Protein AF-A0A6J4LM16-F1 (afdb_monomer)

pLDDT: mean 94.51, std 6.56, range [66.25, 98.0]

Radius of gyration: 10.09 Å; Cα contacts (8 Å, |Δi|>4): 47; chains: 1; bounding box: 22×10×30 Å

Sequence (37 aa):
MLDVETQLRWFREIGFTDADCYWKWRELALLVGVKPG

Solvent-accessible surface area (backbone atoms only — not comparable to full-atom values): 2383 Å² total; per-residue (Å²): 131,86,58,68,66,62,56,37,48,51,40,46,74,75,54,25,42,85,48,44,75,84,44,73,57,95,96,46,70,47,73,46,57,46,66,80,129

Organism: NCBI:txid259945

Structure (mmCIF, N/CA/C/O backbone):
data_AF-A0A6J4LM16-F1
#
_entry.id   AF-A0A6J4LM16-F1
#
loop_
_atom_site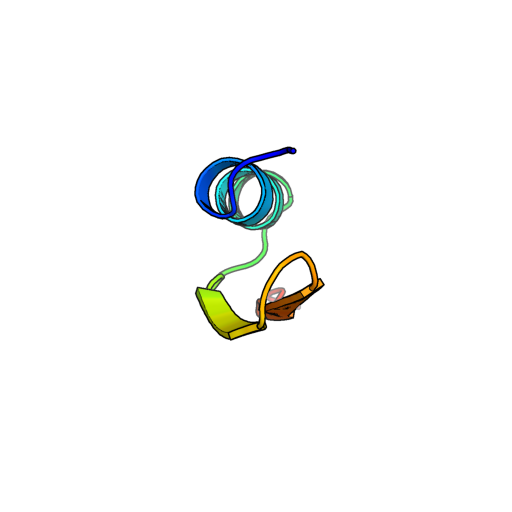.group_PDB
_atom_site.id
_atom_site.type_symbol
_atom_site.label_atom_id
_atom_site.label_alt_id
_atom_site.label_comp_id
_atom_site.label_asym_id
_atom_site.label_entity_id
_atom_site.label_seq_id
_atom_site.pdbx_PDB_ins_code
_atom_site.Cartn_x
_atom_site.Cartn_y
_atom_site.Cartn_z
_atom_site.occupancy
_atom_site.B_iso_or_equiv
_atom_site.auth_seq_id
_atom_site.auth_comp_id
_atom_site.auth_asym_id
_atom_site.auth_atom_id
_atom_site.pdbx_PDB_model_num
ATOM 1 N N . MET A 1 1 ? 14.617 4.809 -8.582 1.00 66.25 1 MET A N 1
ATOM 2 C CA . MET A 1 1 ? 13.218 4.488 -8.244 1.00 66.25 1 MET A CA 1
ATOM 3 C C . MET A 1 1 ? 13.210 3.837 -6.881 1.00 66.25 1 MET A C 1
ATOM 5 O O . MET A 1 1 ? 14.085 3.012 -6.652 1.00 66.25 1 MET A O 1
ATOM 9 N N . LEU A 1 2 ? 12.324 4.240 -5.970 1.00 74.69 2 LEU A N 1
ATOM 10 C CA . LEU A 1 2 ? 12.211 3.549 -4.688 1.00 74.69 2 LEU A CA 1
ATOM 11 C C . LEU A 1 2 ? 11.515 2.203 -4.911 1.00 74.69 2 LEU A C 1
ATOM 13 O O . LEU A 1 2 ? 10.568 2.137 -5.693 1.00 74.69 2 LEU A O 1
ATOM 17 N N . ASP A 1 3 ? 11.998 1.148 -4.264 1.00 90.88 3 ASP A N 1
ATOM 18 C CA . ASP A 1 3 ? 11.385 -0.171 -4.386 1.00 90.88 3 ASP A CA 1
ATOM 19 C C . ASP A 1 3 ? 10.062 -0.248 -3.604 1.00 90.88 3 ASP A C 1
ATOM 21 O O . ASP A 1 3 ? 9.924 0.363 -2.539 1.00 90.88 3 ASP A O 1
ATOM 25 N N . VAL A 1 4 ? 9.105 -1.020 -4.126 1.00 94.44 4 VAL A N 1
ATOM 26 C CA . VAL A 1 4 ? 7.766 -1.192 -3.535 1.00 94.44 4 VAL A CA 1
ATOM 27 C C . VAL A 1 4 ? 7.860 -1.708 -2.100 1.00 94.44 4 VAL A C 1
ATOM 29 O O . VAL A 1 4 ? 7.144 -1.210 -1.234 1.00 94.44 4 VAL A O 1
ATOM 32 N N . GLU A 1 5 ? 8.794 -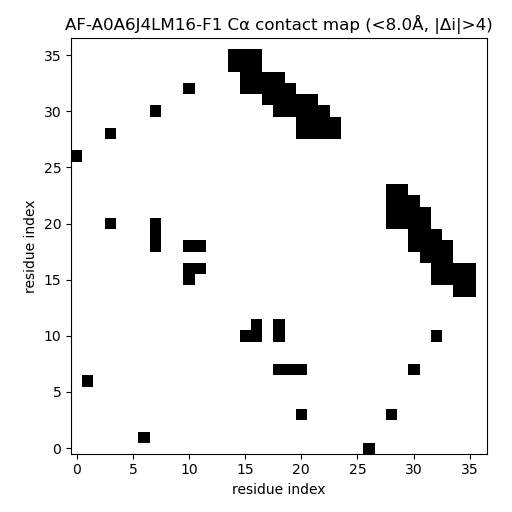2.616 -1.805 1.00 95.38 5 GLU A N 1
ATOM 33 C CA . GLU A 1 5 ? 8.946 -3.165 -0.455 1.00 95.38 5 GLU A CA 1
ATOM 34 C C . GLU A 1 5 ? 9.357 -2.089 0.557 1.00 95.38 5 GLU A C 1
ATOM 36 O O . GLU A 1 5 ? 8.929 -2.109 1.710 1.00 95.38 5 GLU A O 1
ATOM 41 N N . THR A 1 6 ? 10.134 -1.089 0.129 1.00 96.88 6 THR A N 1
ATOM 42 C CA . THR A 1 6 ? 10.497 0.031 1.010 1.00 96.88 6 THR A CA 1
ATOM 43 C C . THR A 1 6 ? 9.267 0.848 1.393 1.00 96.88 6 THR A C 1
ATOM 45 O O . THR A 1 6 ? 9.117 1.227 2.552 1.00 96.88 6 THR A O 1
ATOM 48 N N . GLN A 1 7 ? 8.365 1.089 0.439 1.00 96.62 7 GLN A N 1
ATOM 49 C CA . GLN A 1 7 ? 7.145 1.855 0.687 1.00 96.62 7 GLN A CA 1
ATOM 50 C C . GLN A 1 7 ? 6.143 1.065 1.540 1.00 96.62 7 GLN A C 1
ATOM 52 O O . GLN A 1 7 ? 5.529 1.627 2.445 1.00 96.62 7 GLN A O 1
ATOM 57 N N . LEU A 1 8 ? 6.019 -0.244 1.307 1.00 97.50 8 LEU A N 1
ATOM 58 C CA . LEU A 1 8 ? 5.195 -1.125 2.138 1.00 97.50 8 LEU A CA 1
ATOM 59 C C . LEU A 1 8 ? 5.731 -1.226 3.567 1.00 97.50 8 LEU A C 1
ATOM 61 O O . LEU A 1 8 ? 4.952 -1.218 4.521 1.00 97.50 8 LEU A O 1
ATOM 65 N N . ARG A 1 9 ? 7.057 -1.250 3.745 1.00 97.56 9 ARG A N 1
ATOM 66 C CA . ARG A 1 9 ? 7.663 -1.172 5.076 1.00 97.56 9 ARG A CA 1
ATOM 67 C C . ARG A 1 9 ? 7.276 0.122 5.793 1.00 97.56 9 ARG A C 1
ATOM 69 O O . ARG A 1 9 ? 6.893 0.047 6.954 1.00 97.56 9 ARG A O 1
ATOM 76 N N . TRP A 1 10 ? 7.279 1.271 5.112 1.00 97.38 10 TRP A N 1
ATOM 77 C CA . TRP A 1 10 ? 6.824 2.531 5.715 1.00 97.38 10 TRP A CA 1
ATOM 78 C C . TRP A 1 10 ? 5.368 2.476 6.182 1.00 97.38 10 TRP A C 1
ATOM 80 O O . TRP A 1 10 ? 5.064 2.964 7.265 1.00 97.38 10 TRP 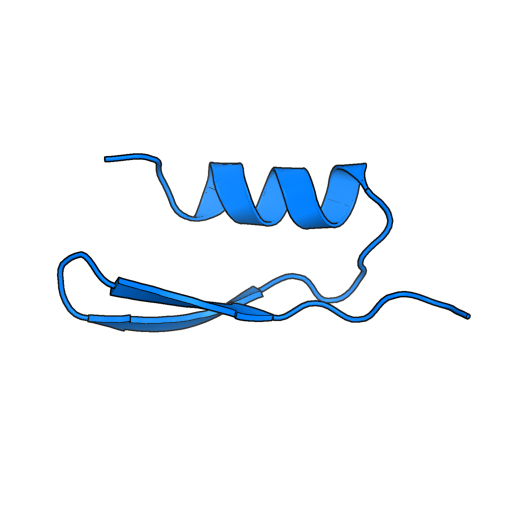A O 1
ATOM 90 N N . PHE A 1 11 ? 4.471 1.856 5.407 1.00 97.56 11 PHE A N 1
ATOM 91 C CA . PHE A 1 11 ? 3.071 1.670 5.81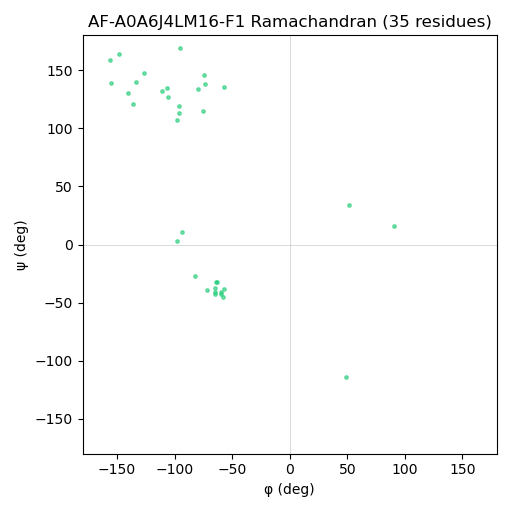6 1.00 97.56 11 PHE A CA 1
ATOM 92 C C . PHE A 1 11 ? 2.988 0.891 7.136 1.00 97.56 11 PHE A C 1
ATOM 94 O O . PHE A 1 11 ? 2.287 1.308 8.059 1.00 97.56 11 PHE A O 1
ATOM 101 N N . ARG A 1 12 ? 3.763 -0.192 7.256 1.00 96.31 12 ARG A N 1
ATOM 102 C CA . ARG A 1 12 ? 3.829 -1.013 8.476 1.00 96.31 12 ARG A CA 1
ATOM 103 C C . ARG A 1 12 ? 4.423 -0.237 9.656 1.00 96.31 12 ARG A C 1
ATOM 105 O O . ARG A 1 12 ? 3.88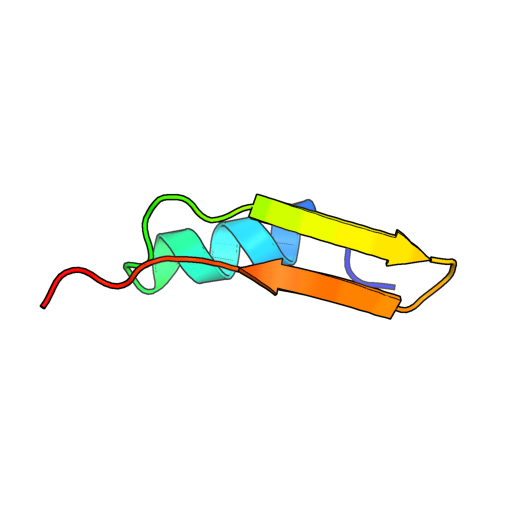3 -0.295 10.755 1.00 96.31 12 ARG A O 1
ATOM 112 N N . GLU A 1 13 ? 5.486 0.535 9.428 1.00 98.00 13 GLU A N 1
ATOM 113 C CA . GLU A 1 13 ? 6.147 1.355 10.456 1.00 98.00 13 GLU A CA 1
ATOM 114 C C . GLU A 1 13 ? 5.229 2.445 11.035 1.00 98.00 13 GLU A C 1
ATOM 116 O O . GLU A 1 13 ? 5.329 2.760 12.219 1.00 98.00 13 GLU A O 1
ATOM 121 N N . ILE A 1 14 ? 4.304 2.991 10.237 1.00 97.00 14 ILE A N 1
ATOM 122 C CA . ILE A 1 14 ? 3.341 4.010 10.694 1.00 97.00 14 ILE A CA 1
ATOM 123 C C . ILE A 1 14 ? 1.997 3.418 11.165 1.00 97.00 14 ILE A C 1
ATOM 125 O O . ILE A 1 14 ? 1.040 4.161 11.407 1.00 97.00 14 ILE A O 1
ATOM 129 N N . GLY A 1 15 ? 1.925 2.092 11.321 1.00 97.25 15 GLY A N 1
ATOM 130 C CA . GLY A 1 15 ? 0.801 1.394 11.947 1.00 97.25 15 GLY A CA 1
ATOM 131 C C . GLY A 1 15 ? -0.321 0.960 11.003 1.00 97.25 15 GLY A C 1
ATOM 132 O O . GLY A 1 15 ? -1.407 0.643 11.484 1.00 97.25 15 GLY A O 1
ATOM 133 N N . PHE A 1 16 ? -0.098 0.936 9.686 1.00 97.88 16 PHE A N 1
ATOM 134 C CA . PHE A 1 16 ? -1.012 0.238 8.780 1.00 97.88 16 PHE A CA 1
ATOM 135 C C . PHE A 1 16 ? -0.730 -1.270 8.809 1.00 97.88 16 PHE A C 1
ATOM 137 O O . PHE A 1 16 ? 0.416 -1.712 8.710 1.00 97.88 16 PHE A O 1
ATOM 144 N N . THR A 1 17 ? -1.790 -2.062 8.906 1.00 96.81 17 THR A N 1
ATOM 145 C CA . THR A 1 17 ? -1.807 -3.509 8.693 1.00 96.81 17 THR A CA 1
ATOM 146 C C . THR A 1 17 ? -2.231 -3.822 7.261 1.00 96.81 17 THR A C 1
ATOM 148 O O . THR A 1 17 ? -2.646 -2.929 6.519 1.00 96.81 17 THR A O 1
ATOM 151 N N . ASP A 1 18 ? -2.085 -5.085 6.851 1.00 96.38 18 ASP A N 1
ATOM 152 C CA . ASP A 1 18 ? -2.500 -5.564 5.522 1.00 96.38 18 ASP A CA 1
ATOM 153 C C . ASP A 1 18 ? -1.945 -4.704 4.372 1.00 96.38 18 ASP A C 1
ATOM 155 O O . ASP A 1 18 ? -2.602 -4.467 3.359 1.00 96.38 18 ASP A O 1
ATOM 159 N N . ALA A 1 19 ? -0.726 -4.188 4.571 1.00 97.38 19 ALA A N 1
ATOM 160 C CA . ALA A 1 19 ? -0.052 -3.318 3.624 1.00 97.38 19 ALA A CA 1
ATOM 161 C C . ALA A 1 19 ? 0.488 -4.132 2.441 1.00 97.38 19 ALA A C 1
ATOM 163 O O . ALA A 1 19 ? 1.407 -4.943 2.624 1.00 97.38 19 ALA A O 1
ATOM 164 N N . ASP A 1 20 ? -0.048 -3.878 1.246 1.00 97.44 20 ASP A N 1
ATOM 165 C CA . ASP A 1 20 ? 0.282 -4.611 0.021 1.00 97.44 20 ASP A CA 1
ATOM 166 C C . ASP A 1 20 ? 0.191 -3.735 -1.248 1.00 97.44 20 ASP A C 1
ATOM 168 O O . ASP A 1 20 ? -0.385 -2.641 -1.255 1.00 97.44 20 ASP A O 1
ATOM 172 N N . CYS A 1 21 ? 0.780 -4.213 -2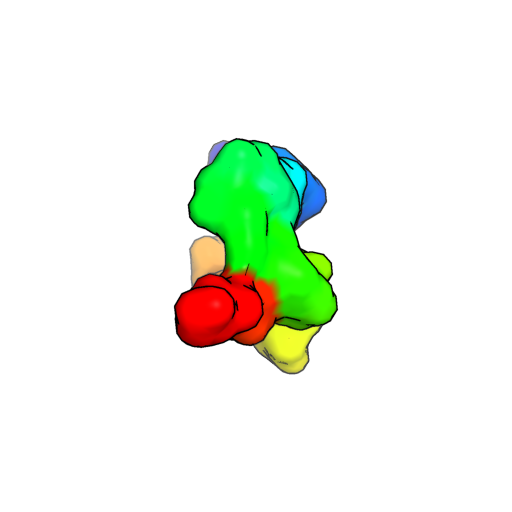.343 1.00 97.12 21 CYS A N 1
ATOM 173 C CA . CYS A 1 21 ? 0.712 -3.610 -3.667 1.00 97.12 21 CYS A CA 1
ATOM 174 C C . CYS A 1 21 ? -0.358 -4.308 -4.511 1.00 97.12 21 CYS A C 1
ATOM 176 O O . CYS A 1 21 ? -0.169 -5.419 -4.996 1.00 97.12 21 CYS A O 1
ATOM 178 N N . TYR A 1 22 ? -1.479 -3.626 -4.733 1.00 97.00 22 TYR A N 1
ATOM 179 C CA . TYR A 1 22 ? -2.611 -4.206 -5.464 1.00 97.00 22 TYR A CA 1
ATOM 180 C C . TYR A 1 22 ? -2.430 -4.122 -6.980 1.00 97.00 22 TYR A C 1
ATOM 182 O O . TYR A 1 22 ? -2.991 -4.919 -7.730 1.00 97.00 22 TYR A O 1
ATOM 190 N N . TRP A 1 23 ? -1.668 -3.135 -7.449 1.00 97.62 23 TRP A N 1
ATOM 191 C CA . TRP A 1 23 ? -1.418 -2.946 -8.869 1.00 97.62 23 TRP A CA 1
ATOM 192 C C . TRP A 1 23 ? -0.113 -2.191 -9.096 1.00 97.62 23 TRP A C 1
ATOM 194 O O . TRP A 1 23 ? 0.167 -1.208 -8.412 1.00 97.62 23 TRP A O 1
ATOM 204 N N . LYS A 1 24 ? 0.663 -2.616 -10.094 1.00 95.12 24 LYS A N 1
ATOM 205 C CA . LYS A 1 24 ? 1.863 -1.914 -10.555 1.00 95.12 24 LYS A CA 1
ATOM 206 C C . LYS A 1 24 ? 1.957 -1.981 -12.074 1.00 95.12 24 LYS A C 1
ATOM 208 O O . LYS A 1 24 ? 1.906 -3.065 -12.649 1.00 95.12 24 LYS A O 1
ATOM 213 N N . TRP A 1 25 ? 2.168 -0.836 -12.717 1.00 96.56 25 TRP A N 1
ATOM 214 C CA . TRP A 1 25 ? 2.472 -0.746 -14.143 1.00 96.56 25 TRP A CA 1
ATOM 215 C C . TRP A 1 25 ? 3.597 0.256 -14.377 1.00 96.56 25 TRP A C 1
ATOM 217 O O . TRP A 1 25 ? 3.447 1.449 -14.103 1.00 96.56 25 TRP A O 1
ATOM 227 N N . ARG A 1 26 ? 4.702 -0.216 -14.974 1.00 93.38 26 ARG A N 1
ATOM 228 C CA . ARG A 1 26 ? 5.933 0.570 -15.159 1.00 93.38 26 ARG A CA 1
ATOM 229 C C . ARG A 1 26 ? 6.321 1.233 -13.826 1.00 93.38 26 ARG A C 1
ATOM 231 O O . ARG A 1 26 ? 6.586 0.526 -12.857 1.00 93.38 26 ARG A O 1
ATOM 238 N N . GLU A 1 27 ? 6.257 2.559 -13.786 1.00 94.25 27 GLU A N 1
ATOM 239 C CA . GLU A 1 27 ? 6.737 3.398 -12.689 1.00 94.25 27 GLU A CA 1
ATOM 240 C C . GLU A 1 27 ? 5.631 3.831 -11.715 1.00 94.25 27 GLU A C 1
ATOM 242 O O . GLU A 1 27 ? 5.894 4.596 -10.790 1.00 94.25 27 GLU A O 1
ATOM 247 N N . LEU A 1 28 ? 4.393 3.364 -11.919 1.00 94.69 28 LEU A N 1
ATOM 248 C CA . LEU A 1 28 ? 3.244 3.663 -11.066 1.00 94.69 28 LEU A CA 1
ATOM 249 C C . LEU A 1 28 ? 2.804 2.407 -10.309 1.00 94.69 28 LEU A C 1
ATOM 251 O O . LEU A 1 28 ? 2.628 1.345 -10.909 1.00 94.69 28 LEU A O 1
ATOM 255 N N . ALA A 1 29 ? 2.589 2.544 -9.002 1.00 96.75 29 ALA A N 1
ATOM 256 C CA . ALA A 1 29 ? 2.080 1.488 -8.136 1.00 96.75 29 ALA A CA 1
ATOM 257 C C . ALA A 1 29 ? 0.957 2.018 -7.234 1.00 96.75 29 ALA A C 1
ATOM 259 O O . ALA A 1 29 ? 1.051 3.126 -6.706 1.00 96.75 29 ALA A O 1
ATOM 260 N N . LEU A 1 30 ? -0.087 1.212 -7.050 1.00 97.31 30 LEU A N 1
ATOM 261 C CA . LEU A 1 30 ? -1.136 1.407 -6.055 1.00 97.31 30 LEU A CA 1
ATOM 262 C C . LEU A 1 30 ? -0.797 0.563 -4.825 1.00 97.31 30 LEU A C 1
ATOM 264 O O . LEU A 1 30 ? -0.803 -0.669 -4.891 1.00 97.31 30 LEU A O 1
ATOM 268 N N . LEU A 1 31 ? -0.506 1.241 -3.717 1.00 97.81 31 LEU A N 1
ATOM 269 C CA . LEU A 1 31 ? -0.252 0.627 -2.416 1.00 97.81 31 LEU A CA 1
ATOM 270 C C . LEU A 1 31 ? -1.454 0.877 -1.510 1.00 97.81 31 LEU A C 1
ATOM 272 O O . LEU A 1 31 ? -1.971 1.995 -1.461 1.00 97.81 31 LEU A O 1
ATOM 276 N N . VAL A 1 3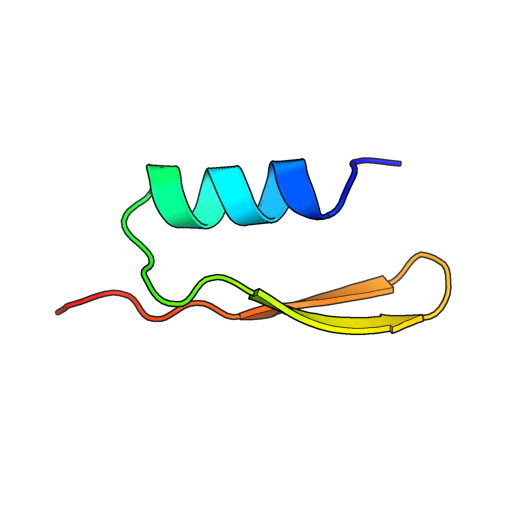2 ? -1.894 -0.156 -0.805 1.00 97.44 32 VAL A N 1
ATOM 277 C CA . VAL A 1 32 ? -3.056 -0.118 0.087 1.00 97.44 32 VAL A CA 1
AT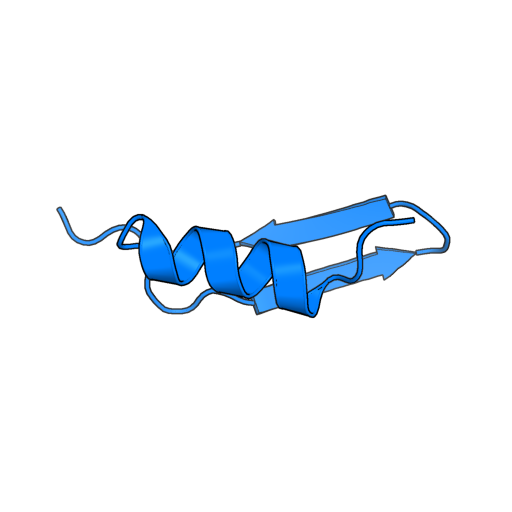OM 278 C C . VAL A 1 32 ? -2.622 -0.633 1.453 1.00 97.44 32 VAL A C 1
ATOM 280 O O . VAL A 1 32 ? -1.741 -1.479 1.538 1.00 97.44 32 VAL A O 1
ATOM 283 N N . GLY A 1 33 ? -3.225 -0.114 2.519 1.00 97.12 33 GLY A N 1
ATOM 284 C CA . GLY A 1 33 ? -3.099 -0.646 3.871 1.00 97.12 33 GLY A CA 1
ATOM 285 C C . GLY A 1 33 ? -4.309 -0.242 4.707 1.00 97.12 33 GLY A C 1
ATOM 286 O O . GLY A 1 33 ? -4.990 0.738 4.392 1.00 97.12 33 GLY A O 1
ATOM 287 N N . VAL A 1 34 ? -4.564 -0.975 5.784 1.00 97.94 34 VAL A N 1
ATOM 288 C CA . VAL A 1 34 ? -5.656 -0.722 6.730 1.00 97.94 34 VAL A CA 1
ATOM 289 C C . VAL A 1 34 ? -5.069 -0.141 8.007 1.00 97.94 34 VAL A C 1
ATOM 291 O O . VAL A 1 34 ? -4.156 -0.719 8.579 1.00 97.94 34 VAL A O 1
ATOM 294 N N . LYS A 1 35 ? -5.569 1.000 8.483 1.00 96.00 35 LYS A N 1
ATOM 295 C CA . LYS A 1 35 ? -5.173 1.524 9.795 1.00 96.00 35 LYS A CA 1
ATOM 296 C C . LYS A 1 35 ? -6.214 1.100 10.834 1.0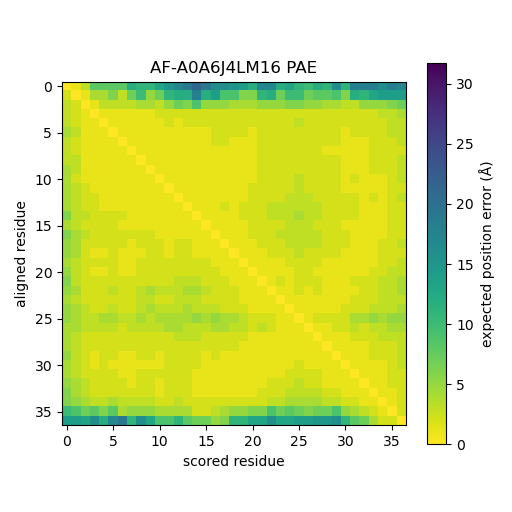0 96.00 35 LYS A C 1
ATOM 298 O O . LYS A 1 35 ? -7.374 1.486 10.669 1.00 96.00 35 LYS A O 1
ATOM 303 N N . PRO A 1 36 ? -5.842 0.331 11.872 1.00 89.62 36 PRO A N 1
ATOM 304 C CA . PRO A 1 36 ? -6.733 0.076 12.997 1.00 89.62 36 PRO A CA 1
ATOM 305 C C . PRO A 1 36 ? -7.169 1.410 13.622 1.00 89.62 36 PRO A C 1
ATOM 307 O O . PRO A 1 36 ? -6.347 2.322 13.752 1.00 89.62 36 PRO A O 1
ATOM 310 N N . GLY A 1 37 ? -8.465 1.530 13.924 1.00 81.50 37 GLY A N 1
ATOM 311 C CA . GLY A 1 37 ? -9.054 2.711 14.569 1.00 81.50 37 GLY A CA 1
ATOM 312 C C . GLY A 1 37 ? -8.616 2.890 16.014 1.00 81.50 37 GLY A C 1
ATOM 313 O O . GLY A 1 37 ? -8.273 1.871 16.656 1.00 81.50 37 GLY A O 1
#

Mean predicted aligned error: 2.73 Å

Nearest PDB structures (foldseek):
  3bla-assembly1_B  TM=4.544E-01  e=6.662E+00  Homo sapiens
  1vlr-assembly1_B  TM=4.515E-01  e=6.222E+00  Mus musculus
  1xml-assembly1_B  TM=4.288E-01  e=7.133E+00  Homo sapiens
  1xmm-assembly1_B  TM=4.315E-01  e=8.176E+00  Homo sapiens
  5osy-assembly1_A  TM=4.313E-01  e=6.662E+00  Homo sapiens

Secondary structure (DSSP, 8-state):
---HHHHHHHHHHTT-EEEEEEEEETTEEEEEEE---

Foldseek 3Di:
DDDPVVVLVVCVVVAFAPWDWPDDDDPDTDIDTHHDD